Protein AF-A0A915JDT7-F1 (afdb_monomer_lite)

Secondary structure (DSSP, 8-state):
-HHHHHHHHHTT-HHHHHHHHHTTHHHHHHHHHHH---HHHHHHHHHHHHHHHHH-HHHHHHHHHTTHHHHHHHHHHHHHSHHHHHHHTT-SS--TT--HHHHHHHHHHHHHHHTTTHHHH-GGGGGHHHHHHHHHHHSTT-HHHHHHHHHHHTT--

pLDDT: mean 79.08, std 15.61, range [40.25, 95.88]

Foldseek 3Di:
DVLVVLLVQLPPALVSLVVCVVVCVLLVLLVCLVPDLDLVSNLSSLLSLLSSLQHDPVSLVSCVVSCVVVSLLVLLCVLLDPVVVVVVVPDPPHDSRPDLSNLLSSLSSLLSSLPDQPCVVDCVVVSVVVSLVSCCVVPVVSVSSVVSSVSNVVSHD

Organism: Romanomermis culicivorax (NCBI:txid13658)

Radius of gyration: 15.22 Å; chains: 1; bounding box: 32×39×44 Å

Sequence (157 aa):
MVTWTLTNLAYSSSEDSHLLNKCGATCKLIELIRQTCDLNVRDQAMWTLSNVAGDCATCRTFLLDMGFLDLLVSLLDEWTAPICELIIQHDSGLHAGSRPESRRTAVWAVSNMCRGRIAAYNERYAMLVPVLARLRDNFIHEKELMVELCWVGQCFT

InterPro domains:
  IPR000225 Armadillo [SM00185] (13-54)
  IPR000225 Armadillo [SM00185] (56-115)
  IPR011989 Armadillo-like helical [G3DSA:1.25.10.10] (1-156)
  IPR016024 Armadillo-type fold [SSF48371] (2-134)

Structure (mmCIF, N/CA/C/O backbone):
data_AF-A0A915JDT7-F1
#
_entry.id   AF-A0A915JDT7-F1
#
loop_
_atom_site.group_PDB
_atom_site.id
_atom_site.type_symbol
_atom_site.label_atom_id
_atom_site.label_alt_id
_atom_site.label_comp_id
_atom_site.label_asym_id
_atom_site.label_entity_id
_atom_site.label_seq_id
_atom_site.pdbx_PDB_ins_code
_atom_site.Cartn_x
_atom_site.Cartn_y
_atom_site.Cartn_z
_atom_site.occupancy
_atom_site.B_iso_or_equiv
_atom_site.auth_seq_id
_atom_site.auth_comp_id
_atom_site.auth_asym_id
_atom_site.auth_atom_id
_atom_site.pdbx_PDB_model_num
ATOM 1 N N . MET A 1 1 ? 1.476 18.993 3.081 1.00 46.56 1 MET A N 1
ATOM 2 C CA . MET A 1 1 ? 1.540 19.453 4.490 1.00 46.56 1 MET A CA 1
ATOM 3 C C . MET A 1 1 ? 0.638 18.630 5.415 1.00 46.56 1 MET A C 1
ATOM 5 O O . MET A 1 1 ? 1.137 18.172 6.428 1.00 46.56 1 MET A O 1
ATOM 9 N N . VAL A 1 2 ? -0.626 18.355 5.056 1.00 50.25 2 VAL A N 1
ATOM 10 C CA . VAL A 1 2 ? -1.574 17.562 5.882 1.00 50.25 2 VAL A CA 1
ATOM 11 C C . VAL A 1 2 ? -1.155 16.093 6.076 1.00 50.25 2 VAL A C 1
ATOM 13 O O . VAL A 1 2 ? -1.282 15.559 7.171 1.00 50.25 2 VAL A O 1
ATOM 16 N N . THR A 1 3 ? -0.586 15.448 5.054 1.00 48.28 3 THR A N 1
ATOM 17 C CA . THR A 1 3 ? -0.083 14.062 5.134 1.00 48.28 3 THR A CA 1
ATOM 18 C C . THR A 1 3 ? 1.073 13.900 6.122 1.00 48.28 3 THR A C 1
ATOM 20 O O . THR A 1 3 ? 1.120 12.904 6.828 1.00 48.28 3 THR A O 1
ATOM 23 N N . TRP A 1 4 ? 1.957 14.896 6.251 1.00 47.22 4 TRP A N 1
ATOM 24 C CA . TRP A 1 4 ? 3.064 14.846 7.215 1.00 47.22 4 TRP A CA 1
ATOM 25 C C . TRP A 1 4 ? 2.571 14.973 8.665 1.00 47.22 4 TRP A C 1
ATOM 27 O O . TRP A 1 4 ? 3.044 14.272 9.555 1.00 47.22 4 TRP A O 1
ATOM 37 N N . THR A 1 5 ? 1.554 15.808 8.900 1.00 51.62 5 THR A N 1
ATOM 38 C CA . THR A 1 5 ? 0.900 15.920 10.212 1.00 51.62 5 THR A CA 1
ATOM 39 C C . THR A 1 5 ? 0.158 14.634 10.595 1.00 51.62 5 THR A C 1
ATOM 41 O O . THR A 1 5 ? 0.250 14.210 11.742 1.00 51.62 5 THR A O 1
ATOM 44 N N . LEU A 1 6 ? -0.521 13.975 9.646 1.00 51.00 6 LEU A N 1
ATOM 45 C CA . LEU A 1 6 ? -1.193 12.687 9.885 1.00 51.00 6 LEU A CA 1
ATOM 46 C C . LEU A 1 6 ? -0.199 11.539 10.118 1.00 51.00 6 LEU A C 1
ATOM 48 O O . LEU A 1 6 ? -0.427 10.703 10.986 1.00 51.00 6 LEU A O 1
ATOM 52 N N . THR A 1 7 ? 0.923 11.540 9.397 1.00 51.19 7 THR A N 1
ATOM 53 C CA . THR A 1 7 ? 2.067 10.638 9.603 1.00 51.19 7 THR A CA 1
ATOM 54 C C . THR A 1 7 ? 2.607 10.724 11.031 1.00 51.19 7 THR A C 1
ATOM 56 O O . THR A 1 7 ? 2.813 9.690 11.660 1.00 51.19 7 THR A O 1
ATOM 59 N N . ASN A 1 8 ? 2.778 11.935 11.572 1.00 52.22 8 ASN A N 1
ATOM 60 C CA . ASN A 1 8 ? 3.277 12.116 12.939 1.00 52.22 8 ASN A CA 1
ATOM 61 C C . ASN A 1 8 ? 2.258 11.695 14.012 1.00 52.22 8 ASN A C 1
ATOM 63 O O . ASN A 1 8 ? 2.671 11.234 15.070 1.00 52.22 8 ASN A O 1
ATOM 67 N N . LEU A 1 9 ? 0.952 11.805 13.737 1.00 50.25 9 LEU A N 1
ATOM 68 C CA . LEU A 1 9 ? -0.102 11.292 14.623 1.00 50.25 9 LEU A CA 1
ATOM 69 C C . LEU A 1 9 ? -0.168 9.759 14.611 1.00 50.25 9 LEU A C 1
ATOM 71 O O . LEU A 1 9 ? -0.270 9.147 15.662 1.00 50.25 9 LEU A O 1
ATOM 75 N N . ALA A 1 10 ? -0.044 9.115 13.446 1.00 51.25 10 ALA A N 1
ATOM 76 C CA . ALA A 1 10 ? -0.045 7.650 13.356 1.00 51.25 10 ALA A CA 1
ATOM 77 C C . ALA A 1 10 ? 1.164 6.990 14.057 1.00 51.25 10 ALA A C 1
ATOM 79 O O . ALA A 1 10 ? 1.146 5.787 14.300 1.00 51.25 10 ALA A O 1
ATOM 80 N N . TYR A 1 11 ? 2.215 7.761 14.357 1.00 51.50 11 TYR A N 1
ATOM 81 C CA . TYR A 1 11 ? 3.464 7.274 14.945 1.00 51.50 11 TYR A CA 1
ATOM 82 C C . TYR A 1 11 ? 3.468 7.267 16.487 1.00 51.50 11 TYR A C 1
ATOM 84 O O . TYR A 1 11 ? 4.331 6.622 17.080 1.00 51.50 11 TYR A O 1
ATOM 92 N N . SER A 1 12 ? 2.556 7.985 17.162 1.00 54.53 12 SER A N 1
ATOM 93 C CA . SER A 1 12 ? 2.694 8.262 18.603 1.00 54.53 12 SER A CA 1
ATOM 94 C C . SER A 1 12 ? 2.037 7.253 19.549 1.00 54.53 12 SER A C 1
ATOM 96 O O . SER A 1 12 ? 2.532 7.102 20.668 1.00 54.53 12 SER A O 1
ATOM 98 N N . SER A 1 13 ? 0.972 6.545 19.150 1.00 60.31 13 SER A N 1
ATOM 99 C CA . SER A 1 13 ? 0.314 5.540 20.001 1.00 60.31 13 SER A CA 1
ATOM 100 C C . SER A 1 13 ? -0.710 4.671 19.251 1.00 60.31 13 SER A C 1
ATOM 102 O O . SER A 1 13 ? -1.233 5.054 18.202 1.00 60.31 13 SER A O 1
ATOM 104 N N . SER A 1 14 ? -1.076 3.524 19.833 1.00 61.72 14 SER A N 1
ATOM 105 C CA . SER A 1 14 ? -2.196 2.699 19.348 1.00 61.72 14 SER A CA 1
ATOM 106 C C . SER A 1 14 ? -3.548 3.420 19.428 1.00 61.72 14 SER A C 1
ATOM 108 O O . SER A 1 14 ? -4.453 3.168 18.630 1.00 61.72 14 SER A O 1
ATOM 110 N N . GLU A 1 15 ? -3.681 4.380 20.346 1.00 61.12 15 GLU A N 1
ATOM 111 C CA . GLU A 1 15 ? -4.857 5.239 20.478 1.00 61.12 15 GLU A CA 1
ATOM 112 C C . GLU A 1 15 ? -5.029 6.154 19.254 1.00 61.12 15 GLU A C 1
ATOM 114 O O . GLU A 1 15 ? -6.139 6.278 18.731 1.00 61.12 15 GLU A O 1
ATOM 119 N N . ASP A 1 16 ? -3.933 6.683 18.705 1.00 64.12 16 ASP A N 1
ATOM 120 C CA . ASP A 1 16 ? -3.948 7.523 17.503 1.00 64.12 16 ASP A CA 1
ATOM 121 C C . ASP A 1 16 ? -4.334 6.736 16.240 1.00 64.12 16 ASP A C 1
ATOM 123 O O . ASP A 1 16 ? -5.144 7.200 15.430 1.00 64.12 16 ASP A O 1
ATOM 127 N N . SER A 1 17 ? -3.837 5.502 16.095 1.00 63.97 17 SER A N 1
ATOM 128 C CA . SER A 1 17 ? -4.238 4.600 15.002 1.00 63.97 17 SER A CA 1
ATOM 129 C C . SER A 1 17 ? -5.732 4.256 15.063 1.00 63.97 17 SER A C 1
ATOM 131 O O . SER A 1 17 ? -6.431 4.254 14.044 1.00 63.97 17 SER A O 1
ATOM 133 N N . HIS A 1 18 ? -6.270 4.031 16.265 1.00 67.56 18 HIS A N 1
ATOM 134 C CA . HIS A 1 18 ? -7.704 3.826 16.458 1.00 67.56 18 HIS A CA 1
ATOM 135 C C . HIS A 1 18 ? -8.532 5.089 16.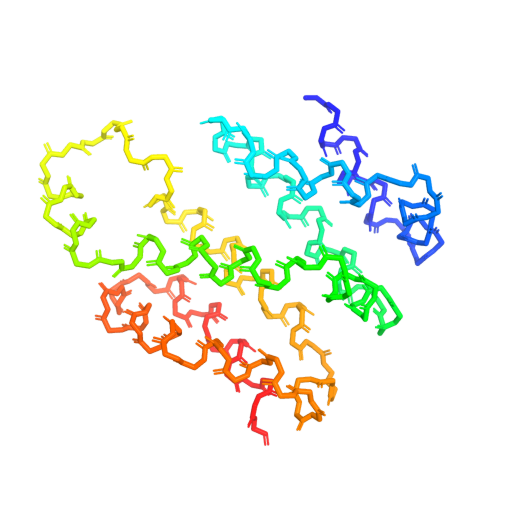182 1.00 67.56 18 HIS A C 1
ATOM 137 O O . HIS A 1 18 ? -9.629 4.981 15.625 1.00 67.56 18 HIS A O 1
ATOM 143 N N . LEU A 1 19 ? -8.026 6.275 16.525 1.00 65.19 19 LEU A N 1
ATOM 144 C CA . LEU A 1 19 ? -8.676 7.551 16.219 1.00 65.19 19 LEU A CA 1
ATOM 145 C C . LEU A 1 19 ? -8.739 7.813 14.712 1.00 65.19 19 LEU A C 1
ATOM 147 O O . LEU A 1 19 ? -9.796 8.200 14.218 1.00 65.19 19 LEU A O 1
ATOM 151 N N . LEU A 1 20 ? -7.672 7.535 13.958 1.00 66.44 20 LEU A N 1
ATOM 152 C CA . LEU A 1 20 ? -7.680 7.663 12.493 1.00 66.44 20 LEU A CA 1
ATOM 153 C C . LEU A 1 20 ? -8.766 6.795 11.845 1.00 66.44 20 LEU A C 1
ATOM 155 O O . LEU A 1 20 ? -9.480 7.258 10.950 1.00 66.44 20 LEU A O 1
ATOM 159 N N . ASN A 1 21 ? -8.939 5.568 12.343 1.00 67.25 21 ASN A N 1
ATOM 160 C CA . ASN A 1 21 ? -10.005 4.678 11.890 1.00 67.25 21 ASN A CA 1
ATOM 161 C C . ASN A 1 21 ? -11.392 5.229 12.259 1.00 67.25 21 ASN A C 1
ATOM 163 O O . ASN A 1 21 ? -12.268 5.311 11.397 1.00 67.25 21 ASN A O 1
ATOM 167 N N . LYS A 1 22 ? -11.587 5.674 13.508 1.00 65.50 22 LYS A N 1
ATOM 168 C CA . LYS A 1 22 ? -12.867 6.233 13.985 1.00 65.50 22 LYS A CA 1
ATOM 169 C C . LYS A 1 22 ? -13.273 7.521 13.268 1.00 65.50 22 LYS A C 1
ATOM 171 O O . LYS A 1 22 ? -14.457 7.730 13.028 1.00 65.50 22 LYS A O 1
ATOM 176 N N . CYS A 1 23 ? -12.313 8.368 12.910 1.00 70.25 23 CYS A N 1
ATOM 177 C CA . CYS A 1 23 ? -12.557 9.648 12.246 1.00 70.25 23 CYS A CA 1
ATOM 178 C C . CYS A 1 23 ? -12.688 9.529 10.715 1.00 70.25 23 CYS A C 1
ATOM 180 O O . CYS A 1 23 ? -12.808 10.546 10.036 1.00 70.25 23 CYS A O 1
ATOM 182 N N . GLY A 1 24 ? -12.635 8.316 10.148 1.00 79.75 24 GLY A N 1
ATOM 183 C CA . GLY A 1 24 ? -12.755 8.088 8.703 1.00 79.75 24 GLY A CA 1
ATOM 184 C C . GLY A 1 24 ? -11.523 8.496 7.884 1.00 79.75 24 GLY A C 1
ATOM 185 O O . GLY A 1 24 ? -11.566 8.457 6.652 1.00 79.75 24 GLY A O 1
ATOM 186 N N . ALA A 1 25 ? -10.410 8.848 8.538 1.00 83.81 25 ALA A N 1
ATOM 187 C CA . ALA A 1 25 ? -9.183 9.276 7.867 1.00 83.81 25 ALA A CA 1
ATOM 188 C C . ALA A 1 25 ? -8.609 8.162 6.980 1.00 83.81 25 ALA A C 1
ATOM 190 O O . ALA A 1 25 ? -8.162 8.427 5.867 1.00 83.81 25 ALA A O 1
ATOM 191 N N . THR A 1 26 ? -8.708 6.910 7.429 1.00 86.62 26 THR A N 1
ATOM 192 C CA . THR A 1 26 ? -8.270 5.727 6.677 1.00 86.62 26 THR A CA 1
ATOM 193 C C . THR A 1 26 ? -8.962 5.605 5.320 1.00 86.62 26 THR A C 1
ATOM 195 O O . THR A 1 26 ? -8.298 5.402 4.306 1.00 86.62 26 THR A O 1
ATOM 198 N N . CYS A 1 27 ? -10.282 5.811 5.272 1.00 88.62 27 CYS A N 1
ATOM 199 C CA . CYS A 1 27 ? -11.035 5.806 4.017 1.00 88.62 27 CYS A CA 1
ATOM 200 C C . CYS A 1 27 ? -10.523 6.899 3.069 1.00 88.62 27 CYS A C 1
ATOM 202 O O . CYS A 1 27 ? -10.219 6.640 1.904 1.00 88.62 27 CYS A O 1
ATOM 204 N N . LYS A 1 28 ? -10.329 8.113 3.599 1.00 89.62 28 LYS A N 1
ATOM 205 C CA . LYS A 1 28 ? -9.860 9.251 2.806 1.00 89.62 28 LYS A CA 1
ATOM 206 C C . LYS A 1 28 ? -8.441 9.063 2.273 1.00 89.62 28 LYS A C 1
ATOM 208 O O . LYS A 1 28 ? -8.161 9.475 1.152 1.00 89.62 28 LYS A O 1
ATOM 213 N N . LEU A 1 29 ? -7.557 8.430 3.043 1.00 91.56 29 LEU A N 1
ATOM 214 C CA . LEU A 1 29 ? -6.201 8.100 2.603 1.00 91.56 29 LEU A CA 1
ATOM 215 C C . LEU A 1 29 ? -6.212 7.052 1.482 1.00 91.56 29 LEU A C 1
ATOM 217 O O . LEU A 1 29 ? -5.482 7.210 0.509 1.00 91.56 29 LEU A O 1
ATOM 221 N N . ILE A 1 30 ? -7.072 6.032 1.564 1.00 93.69 30 ILE A N 1
ATOM 222 C CA . ILE A 1 30 ? -7.240 5.038 0.491 1.00 93.69 30 ILE A CA 1
ATOM 223 C C . ILE A 1 30 ? -7.758 5.703 -0.794 1.00 93.69 30 ILE A C 1
ATOM 225 O O . ILE A 1 30 ? -7.220 5.461 -1.875 1.00 93.69 30 ILE A O 1
ATOM 229 N N . GLU A 1 31 ? -8.768 6.573 -0.695 1.00 92.75 31 GLU A N 1
ATOM 230 C CA . GLU A 1 31 ? -9.246 7.371 -1.835 1.00 92.75 31 GLU A CA 1
ATOM 231 C C . GLU A 1 31 ? -8.135 8.251 -2.418 1.00 92.75 31 GLU A C 1
ATOM 233 O O . GLU A 1 31 ? -7.956 8.299 -3.635 1.00 92.75 31 GLU A O 1
ATOM 238 N N . LEU A 1 32 ? -7.359 8.907 -1.551 1.00 91.62 32 LEU A N 1
ATOM 239 C CA . LEU A 1 32 ? -6.260 9.775 -1.954 1.00 91.62 32 LEU A CA 1
ATOM 240 C C . LEU A 1 32 ? -5.200 9.006 -2.744 1.00 91.62 32 LEU A C 1
ATOM 242 O O . LEU A 1 32 ? -4.770 9.492 -3.786 1.00 91.62 32 LEU A O 1
ATOM 246 N N . ILE A 1 33 ? -4.812 7.808 -2.293 1.00 93.25 33 ILE A N 1
ATOM 247 C CA . ILE A 1 33 ? -3.834 6.962 -2.993 1.00 93.25 33 ILE A CA 1
ATOM 248 C C . ILE A 1 33 ? -4.315 6.631 -4.412 1.00 93.25 33 ILE A C 1
ATOM 250 O O . ILE A 1 33 ? -3.522 6.707 -5.351 1.00 93.25 33 ILE A O 1
ATOM 254 N N . ARG A 1 34 ? -5.610 6.319 -4.574 1.00 91.75 34 ARG A N 1
ATOM 255 C CA . ARG A 1 34 ? -6.224 5.989 -5.873 1.00 91.75 34 ARG A CA 1
ATOM 256 C C . ARG A 1 34 ? -6.303 7.181 -6.826 1.00 91.75 34 ARG A C 1
ATOM 258 O O . ARG A 1 34 ? -6.169 7.001 -8.029 1.00 91.75 34 ARG A O 1
ATOM 265 N N . GLN A 1 35 ? -6.575 8.376 -6.306 1.00 90.81 35 GLN A N 1
ATOM 266 C CA . GLN A 1 35 ? -6.929 9.541 -7.127 1.00 90.81 35 GLN A CA 1
ATOM 267 C C . GLN A 1 35 ? -5.759 10.492 -7.388 1.00 90.81 35 GLN A C 1
ATOM 269 O O . GLN A 1 35 ? -5.755 11.204 -8.392 1.00 90.81 35 GLN A O 1
ATOM 274 N N . THR A 1 36 ? -4.781 10.560 -6.481 1.00 88.25 36 THR A N 1
ATOM 275 C CA . THR A 1 36 ? -3.686 11.527 -6.606 1.00 88.25 36 THR A CA 1
ATOM 276 C C . THR A 1 36 ? -2.771 11.179 -7.777 1.00 88.25 36 THR A C 1
ATOM 278 O O . THR A 1 36 ? -2.394 10.022 -7.951 1.00 88.25 36 THR A O 1
ATOM 281 N N . CYS A 1 37 ? -2.358 12.189 -8.544 1.00 84.81 37 CYS A N 1
ATOM 282 C CA . CYS A 1 37 ? -1.263 12.078 -9.515 1.00 84.81 37 CYS A CA 1
ATOM 283 C C . CYS A 1 37 ? 0.101 12.445 -8.897 1.00 84.81 37 CYS A C 1
ATOM 285 O O . CYS A 1 37 ? 1.141 12.168 -9.487 1.00 84.81 37 CYS A O 1
ATOM 287 N N . ASP A 1 38 ? 0.109 13.061 -7.708 1.00 86.69 38 ASP A N 1
ATOM 288 C CA . ASP A 1 38 ? 1.335 13.392 -6.980 1.00 86.69 38 ASP A CA 1
ATOM 289 C C . ASP A 1 38 ? 1.850 12.153 -6.239 1.00 86.69 38 ASP A C 1
ATOM 291 O O . ASP A 1 38 ? 1.244 11.678 -5.272 1.00 86.69 38 ASP A O 1
ATOM 295 N N . LEU A 1 39 ? 2.993 11.648 -6.701 1.00 85.50 39 LEU A N 1
ATOM 296 C CA . LEU A 1 39 ? 3.633 10.450 -6.167 1.00 85.50 39 LEU A CA 1
ATOM 297 C C . LEU A 1 39 ? 4.135 10.624 -4.741 1.00 85.50 39 LEU A C 1
ATOM 299 O O . LEU A 1 39 ? 4.072 9.682 -3.964 1.00 85.50 39 LEU A O 1
ATOM 303 N N . ASN A 1 40 ? 4.590 11.817 -4.362 1.00 88.00 40 ASN A N 1
ATOM 304 C CA . ASN A 1 40 ? 5.034 12.063 -2.993 1.00 88.00 40 ASN A CA 1
ATOM 305 C C . ASN A 1 40 ? 3.837 12.031 -2.042 1.00 88.00 40 ASN A C 1
ATOM 307 O O . ASN A 1 40 ? 3.925 11.476 -0.951 1.00 88.00 40 ASN A O 1
ATOM 311 N N . VAL A 1 41 ? 2.697 12.583 -2.466 1.00 89.56 41 VAL A N 1
ATOM 312 C CA . VAL A 1 41 ? 1.447 12.491 -1.700 1.00 89.56 41 VAL A CA 1
ATOM 313 C C . VAL A 1 41 ? 0.967 11.044 -1.611 1.00 89.56 41 VAL A C 1
ATOM 315 O O . VAL A 1 41 ? 0.564 10.617 -0.528 1.00 89.56 41 VAL A O 1
ATOM 318 N N . ARG A 1 42 ? 1.045 10.281 -2.711 1.00 91.44 42 ARG A N 1
ATOM 319 C CA . ARG A 1 42 ? 0.682 8.858 -2.730 1.00 91.44 42 ARG A CA 1
ATOM 320 C C . ARG A 1 42 ? 1.554 8.047 -1.777 1.00 91.44 42 ARG A C 1
ATOM 322 O O . ARG A 1 42 ? 1.017 7.327 -0.940 1.00 91.44 42 ARG A O 1
ATOM 329 N N . ASP A 1 43 ? 2.871 8.211 -1.868 1.00 90.44 43 ASP A N 1
ATOM 330 C CA . ASP A 1 43 ? 3.844 7.513 -1.029 1.00 90.44 43 ASP A CA 1
ATOM 331 C C . ASP A 1 43 ? 3.633 7.854 0.445 1.00 90.44 43 ASP A C 1
ATOM 333 O O . ASP A 1 43 ? 3.595 6.956 1.278 1.00 90.44 43 ASP A O 1
ATOM 337 N N . GLN A 1 44 ? 3.399 9.127 0.777 1.00 90.06 44 GLN A N 1
ATOM 338 C CA . GLN A 1 44 ? 3.100 9.526 2.152 1.00 90.06 44 GLN A CA 1
ATOM 339 C C . GLN A 1 44 ? 1.800 8.909 2.667 1.00 90.06 44 GLN A C 1
ATOM 341 O O . GLN A 1 44 ? 1.776 8.415 3.787 1.00 90.06 44 GLN A O 1
ATOM 346 N N . ALA A 1 45 ? 0.736 8.884 1.863 1.00 91.31 45 ALA A N 1
ATOM 347 C CA . ALA A 1 45 ? -0.521 8.260 2.267 1.00 91.31 45 ALA A CA 1
ATOM 348 C C . ALA A 1 45 ? -0.377 6.738 2.461 1.00 91.31 45 ALA A C 1
ATOM 350 O O . ALA A 1 45 ? -0.862 6.203 3.459 1.00 91.31 45 ALA A O 1
ATOM 351 N N . MET A 1 46 ? 0.335 6.049 1.557 1.00 93.81 46 MET A N 1
ATOM 352 C CA . MET A 1 46 ? 0.672 4.627 1.717 1.00 93.81 46 MET A CA 1
ATOM 353 C C . MET A 1 46 ? 1.503 4.397 2.980 1.00 93.81 46 MET A C 1
ATOM 355 O O . MET A 1 46 ? 1.221 3.476 3.744 1.00 93.81 46 MET A O 1
ATOM 359 N N . TRP A 1 47 ? 2.491 5.257 3.232 1.00 91.25 47 TRP A N 1
ATOM 360 C CA . TRP A 1 47 ? 3.343 5.194 4.412 1.00 91.25 47 TRP A CA 1
ATOM 361 C C . TRP A 1 47 ? 2.537 5.379 5.706 1.00 91.25 47 TRP A C 1
ATOM 363 O O . TRP A 1 47 ? 2.707 4.608 6.649 1.00 91.25 47 TRP A O 1
ATOM 373 N N . THR A 1 48 ? 1.602 6.335 5.753 1.00 89.94 48 THR A N 1
ATOM 374 C CA . THR A 1 48 ? 0.709 6.528 6.907 1.00 89.94 48 THR A CA 1
ATOM 375 C C . THR A 1 48 ? -0.129 5.272 7.175 1.00 89.94 48 THR A C 1
ATOM 377 O O . THR A 1 48 ? -0.141 4.776 8.300 1.00 89.94 48 THR A O 1
ATOM 380 N N . LEU A 1 49 ? -0.790 4.714 6.153 1.00 92.62 49 LEU A N 1
ATOM 381 C CA . LEU A 1 49 ? -1.623 3.512 6.310 1.00 92.62 49 LEU A CA 1
ATOM 382 C C . LEU A 1 49 ? -0.806 2.266 6.672 1.00 92.62 49 LEU A C 1
ATOM 384 O O . LEU A 1 49 ? -1.264 1.428 7.445 1.00 92.62 49 LEU A O 1
ATOM 388 N N . SER A 1 50 ? 0.418 2.164 6.158 1.00 92.81 50 SER A N 1
ATOM 389 C CA . SER A 1 50 ? 1.358 1.104 6.517 1.00 92.81 50 SER A CA 1
ATOM 390 C C . SER A 1 50 ? 1.708 1.124 8.009 1.00 92.81 50 SER A C 1
ATOM 392 O O . SER A 1 50 ? 1.734 0.070 8.641 1.00 92.81 50 SER A O 1
ATOM 394 N N . ASN A 1 51 ? 1.905 2.302 8.611 1.00 89.56 51 ASN A N 1
ATOM 395 C CA . ASN A 1 51 ? 2.129 2.396 10.059 1.00 89.56 51 ASN A CA 1
ATOM 396 C C . ASN A 1 51 ? 0.892 1.988 10.864 1.00 89.56 51 ASN A C 1
ATOM 398 O O . ASN A 1 51 ? 1.023 1.240 11.830 1.00 89.56 51 ASN A O 1
ATOM 402 N N . VAL A 1 52 ? -0.307 2.383 10.421 1.00 88.44 52 VAL A N 1
ATOM 403 C CA . VAL A 1 52 ? -1.567 1.928 11.035 1.00 88.44 52 VAL A CA 1
ATOM 404 C C . VAL A 1 52 ? -1.679 0.396 10.973 1.00 88.44 52 VAL A C 1
ATOM 406 O O . VAL A 1 52 ? -2.073 -0.236 11.952 1.00 88.44 52 VAL A O 1
ATOM 409 N N . ALA A 1 53 ? -1.278 -0.232 9.862 1.00 90.12 53 ALA A N 1
ATOM 410 C CA . ALA A 1 53 ? -1.191 -1.692 9.756 1.00 90.12 53 ALA A CA 1
ATOM 411 C C . ALA A 1 53 ? -0.123 -2.293 10.693 1.00 90.12 53 ALA A C 1
ATOM 413 O O . ALA A 1 53 ? -0.322 -3.357 11.287 1.00 90.12 53 ALA A O 1
ATOM 414 N N . GLY A 1 54 ? 1.019 -1.626 10.842 1.00 87.50 54 GLY A N 1
ATOM 415 C CA . GLY A 1 54 ? 2.118 -2.066 11.698 1.00 87.50 54 GLY A CA 1
ATOM 416 C C . GLY A 1 54 ? 1.783 -2.069 13.194 1.00 87.50 54 GLY A C 1
ATOM 417 O O . GLY A 1 54 ? 2.313 -2.915 13.915 1.00 87.50 54 GLY A O 1
ATOM 418 N N . ASP A 1 55 ? 0.887 -1.184 13.636 1.00 86.31 55 ASP A N 1
ATOM 419 C CA . ASP A 1 55 ? 0.562 -0.948 15.048 1.00 86.31 55 ASP A CA 1
ATOM 420 C C . ASP A 1 55 ? -0.109 -2.155 15.735 1.00 86.31 55 ASP A C 1
ATOM 422 O O . ASP A 1 55 ? 0.458 -2.756 16.651 1.00 86.31 55 ASP A O 1
ATOM 426 N N . CYS A 1 56 ? -1.290 -2.589 15.276 1.00 81.50 56 CYS A N 1
ATOM 427 C CA . CYS A 1 56 ? -2.001 -3.708 15.907 1.00 81.50 56 CYS A CA 1
ATOM 428 C C . CYS A 1 56 ? -2.826 -4.572 14.938 1.00 81.50 56 CYS A C 1
ATOM 430 O O . CYS A 1 56 ? -3.147 -4.188 13.813 1.00 81.50 56 CYS A O 1
ATOM 432 N N . ALA A 1 57 ? -3.175 -5.784 15.389 1.00 86.44 57 ALA A N 1
ATOM 433 C CA . ALA A 1 57 ? -3.926 -6.764 14.596 1.00 86.44 57 ALA A CA 1
ATOM 434 C C . ALA A 1 57 ? -5.299 -6.241 14.148 1.00 86.44 57 ALA A C 1
ATOM 436 O O . ALA A 1 57 ? -5.675 -6.426 12.994 1.00 86.44 57 ALA A O 1
ATOM 437 N N . THR A 1 58 ? -6.012 -5.538 15.031 1.00 86.12 58 THR A N 1
ATOM 438 C CA . THR A 1 58 ? -7.323 -4.949 14.728 1.00 86.12 58 THR A CA 1
ATOM 439 C C . THR A 1 58 ? -7.233 -3.908 13.613 1.00 86.12 58 THR A C 1
ATOM 441 O O . THR A 1 58 ? -8.082 -3.895 12.725 1.00 86.12 58 THR A O 1
ATOM 444 N N . CYS A 1 59 ? -6.191 -3.070 13.613 1.00 86.81 59 CYS A N 1
ATOM 445 C CA . CYS A 1 59 ? -5.961 -2.093 12.550 1.00 86.81 59 CYS A CA 1
ATOM 446 C C . CYS A 1 59 ? -5.671 -2.767 11.199 1.00 86.81 59 CYS A C 1
ATOM 448 O O . CYS A 1 59 ? -6.191 -2.314 10.181 1.00 86.81 59 CYS A O 1
ATOM 450 N N . ARG A 1 60 ? -4.928 -3.886 11.174 1.00 90.00 60 ARG A N 1
ATOM 451 C CA . ARG A 1 60 ? -4.718 -4.672 9.941 1.00 90.00 60 ARG A CA 1
ATOM 452 C C . ARG A 1 60 ? -6.007 -5.249 9.391 1.00 90.00 60 ARG A C 1
ATOM 454 O O . ARG A 1 60 ? -6.265 -5.089 8.204 1.00 90.00 60 ARG A O 1
ATOM 461 N N . THR A 1 61 ? -6.815 -5.888 10.237 1.00 88.81 61 THR A N 1
ATOM 462 C CA . THR A 1 61 ? -8.113 -6.429 9.812 1.00 88.81 61 THR A CA 1
ATOM 463 C C . THR A 1 61 ? -9.002 -5.319 9.260 1.00 88.81 61 THR A C 1
ATOM 465 O O . THR A 1 61 ? -9.542 -5.459 8.171 1.00 88.81 61 THR A O 1
ATOM 468 N N . PHE A 1 62 ? -9.061 -4.170 9.937 1.00 88.88 62 PHE A N 1
ATOM 469 C CA . PHE A 1 62 ? -9.817 -3.018 9.450 1.00 88.88 62 PHE A CA 1
ATOM 470 C C . PHE A 1 62 ? -9.328 -2.520 8.079 1.00 88.88 62 PHE A C 1
ATOM 472 O O . PHE A 1 62 ? -10.130 -2.300 7.176 1.00 88.88 62 PHE A O 1
ATOM 479 N N . LEU A 1 63 ? -8.014 -2.373 7.884 1.00 92.19 63 LEU A N 1
ATOM 480 C CA . LEU A 1 63 ? -7.441 -1.968 6.595 1.00 92.19 63 LEU A CA 1
ATOM 481 C C . LEU A 1 63 ? -7.675 -3.003 5.491 1.00 92.19 63 LEU A C 1
ATOM 483 O O . LEU A 1 63 ? -7.888 -2.638 4.332 1.00 92.19 63 LEU A O 1
ATOM 487 N N . LEU A 1 64 ? -7.649 -4.286 5.846 1.00 91.62 64 LEU A N 1
ATOM 488 C CA . LEU A 1 64 ? -7.964 -5.380 4.942 1.00 91.62 64 LEU A CA 1
ATOM 489 C C . LEU A 1 64 ? -9.429 -5.299 4.489 1.00 91.62 64 LEU A C 1
ATOM 491 O O . LEU A 1 64 ? -9.704 -5.369 3.290 1.00 91.62 64 LEU A O 1
ATOM 495 N N . ASP A 1 65 ? -10.363 -5.071 5.410 1.00 91.12 65 ASP A N 1
ATOM 496 C CA . ASP A 1 65 ? -11.790 -4.899 5.108 1.00 91.12 65 ASP A CA 1
ATOM 497 C C . ASP A 1 65 ? -12.058 -3.643 4.264 1.00 91.12 65 ASP A C 1
ATOM 499 O O . ASP A 1 65 ? -12.890 -3.664 3.360 1.00 91.12 65 ASP A O 1
ATOM 503 N N . MET A 1 66 ? -11.283 -2.575 4.474 1.00 91.94 66 MET A N 1
ATOM 504 C CA . MET A 1 66 ? -11.328 -1.347 3.668 1.00 91.94 66 MET A CA 1
ATOM 505 C C . MET A 1 66 ? -10.684 -1.487 2.272 1.00 91.94 66 MET A C 1
ATOM 507 O O . MET A 1 66 ? -10.689 -0.536 1.485 1.00 91.94 66 MET A O 1
ATOM 511 N N . GLY A 1 67 ? -10.116 -2.653 1.945 1.00 93.38 67 GLY A N 1
ATOM 512 C CA . GLY A 1 67 ? -9.525 -2.941 0.636 1.00 93.38 67 GLY A CA 1
ATOM 513 C C . GLY A 1 67 ? -8.156 -2.297 0.409 1.00 93.38 67 GLY A C 1
ATOM 514 O O . GLY A 1 67 ? -7.777 -2.027 -0.734 1.00 93.38 67 GLY A O 1
ATOM 515 N N . PHE A 1 68 ? -7.407 -2.014 1.481 1.00 95.31 68 PHE A N 1
ATOM 516 C CA . PHE A 1 68 ? -6.054 -1.469 1.361 1.00 95.31 68 PHE A CA 1
ATOM 517 C C . PHE A 1 68 ? -5.085 -2.486 0.741 1.00 95.31 68 PHE A C 1
ATOM 519 O O . PHE A 1 68 ? -4.284 -2.114 -0.112 1.00 95.31 68 PHE A O 1
ATOM 526 N N . LEU A 1 69 ? -5.196 -3.773 1.100 1.00 94.88 69 LEU A N 1
ATOM 527 C CA . LEU A 1 69 ? -4.370 -4.828 0.501 1.00 94.88 69 LEU A CA 1
ATOM 528 C C . LEU A 1 69 ? -4.610 -4.945 -1.011 1.00 94.88 69 LEU A C 1
ATOM 530 O O . LEU A 1 69 ? -3.652 -4.979 -1.776 1.00 94.88 69 LEU A O 1
ATOM 534 N N . ASP A 1 70 ? -5.874 -4.939 -1.441 1.00 95.06 70 ASP A N 1
ATOM 535 C CA . ASP A 1 70 ? -6.230 -5.027 -2.862 1.00 95.06 70 ASP A CA 1
ATOM 536 C C . ASP A 1 70 ? -5.684 -3.827 -3.648 1.00 95.06 70 ASP A C 1
ATOM 538 O O . ASP A 1 70 ? -5.208 -3.975 -4.772 1.00 95.06 70 ASP A O 1
ATOM 542 N N . LEU A 1 71 ? -5.695 -2.635 -3.038 1.00 95.88 71 LEU A N 1
ATOM 543 C CA . LEU A 1 71 ? -5.090 -1.438 -3.619 1.00 95.88 71 LEU A CA 1
ATOM 544 C C . LEU A 1 71 ? -3.573 -1.591 -3.791 1.00 95.88 71 LEU A C 1
ATOM 546 O O . LEU A 1 71 ? -3.060 -1.287 -4.864 1.00 95.88 71 LEU A O 1
ATOM 550 N N . LEU A 1 72 ? -2.857 -2.080 -2.773 1.00 95.50 72 LEU A N 1
ATOM 551 C CA . LEU A 1 72 ? -1.412 -2.321 -2.870 1.00 95.50 72 LEU A CA 1
ATOM 552 C C . LEU A 1 72 ? -1.085 -3.339 -3.968 1.00 95.50 72 LEU A C 1
ATOM 554 O O . LEU A 1 72 ? -0.170 -3.117 -4.756 1.00 95.50 72 LEU A O 1
ATOM 558 N N . VAL A 1 73 ? -1.857 -4.426 -4.049 1.00 94.38 73 VAL A N 1
ATOM 559 C CA . VAL A 1 73 ? -1.707 -5.463 -5.080 1.00 94.38 73 VAL A CA 1
ATOM 560 C C . VAL A 1 73 ? -1.935 -4.873 -6.468 1.00 94.38 73 VAL A C 1
ATOM 562 O O . VAL A 1 73 ? -1.109 -5.087 -7.346 1.00 94.38 73 VAL A O 1
ATOM 565 N N . SER A 1 74 ? -3.001 -4.088 -6.654 1.00 93.00 74 SER A N 1
ATOM 566 C CA . SER A 1 74 ? -3.307 -3.432 -7.929 1.00 93.00 74 SER A CA 1
ATOM 567 C C . SER A 1 74 ? -2.193 -2.488 -8.379 1.00 93.00 74 SER A C 1
ATOM 569 O O . SER A 1 74 ? -1.847 -2.487 -9.555 1.00 93.00 74 SER A O 1
ATOM 571 N N . LEU A 1 75 ? -1.629 -1.697 -7.460 1.00 92.00 75 LEU A N 1
ATOM 572 C CA . LEU A 1 75 ? -0.528 -0.783 -7.770 1.00 92.00 75 LEU A CA 1
ATOM 573 C C . LEU A 1 75 ? 0.734 -1.553 -8.168 1.00 92.00 75 LEU A C 1
ATOM 575 O O . LEU A 1 75 ? 1.337 -1.272 -9.197 1.00 92.00 75 LEU A O 1
ATOM 579 N N . LEU A 1 76 ? 1.124 -2.553 -7.377 1.00 91.12 76 LEU A N 1
ATOM 580 C CA . LEU A 1 76 ? 2.309 -3.361 -7.665 1.00 91.12 76 LEU A CA 1
ATOM 581 C C . LEU A 1 76 ? 2.154 -4.168 -8.963 1.00 91.12 76 LEU A C 1
ATOM 583 O O . LEU A 1 76 ? 3.123 -4.320 -9.705 1.00 91.12 76 LEU A O 1
ATOM 587 N N . ASP A 1 77 ? 0.954 -4.667 -9.255 1.00 89.25 77 ASP A N 1
ATOM 588 C CA . ASP A 1 77 ? 0.655 -5.352 -10.511 1.00 89.25 77 ASP A CA 1
ATOM 589 C C . ASP A 1 77 ? 0.792 -4.408 -11.712 1.00 89.25 77 ASP A C 1
ATOM 591 O O . ASP A 1 77 ? 1.524 -4.709 -12.654 1.00 89.25 77 ASP A O 1
ATOM 595 N N . GLU A 1 78 ? 0.191 -3.217 -11.632 1.00 86.88 78 GLU A N 1
ATOM 596 C CA . GLU A 1 78 ? 0.322 -2.173 -12.652 1.00 86.88 78 GLU A CA 1
ATOM 597 C C . GLU A 1 78 ? 1.796 -1.832 -12.911 1.00 86.88 78 GLU A C 1
ATOM 599 O O . GLU A 1 78 ? 2.233 -1.800 -14.057 1.00 86.88 78 GLU A O 1
ATOM 604 N N . TRP A 1 79 ? 2.596 -1.647 -11.857 1.00 85.62 79 TRP A N 1
ATOM 605 C CA . TRP A 1 79 ? 4.000 -1.232 -11.976 1.00 85.62 79 TRP A CA 1
ATOM 606 C C . TRP A 1 79 ? 4.951 -2.356 -12.400 1.00 85.62 79 TRP A C 1
ATOM 608 O O . TRP A 1 79 ? 6.117 -2.086 -12.693 1.00 85.62 79 TRP A O 1
ATOM 618 N N . THR A 1 80 ? 4.482 -3.606 -12.412 1.00 80.06 80 THR A N 1
ATOM 619 C CA . THR A 1 80 ? 5.254 -4.788 -12.836 1.00 80.06 80 THR A CA 1
ATOM 620 C C . THR A 1 80 ? 4.785 -5.361 -14.168 1.00 80.06 80 THR A C 1
ATOM 622 O O . THR A 1 80 ? 5.404 -6.298 -14.676 1.00 80.06 80 THR A O 1
ATOM 625 N N . ALA A 1 81 ? 3.715 -4.817 -14.752 1.00 74.44 81 ALA A N 1
ATOM 626 C CA . ALA A 1 81 ? 3.189 -5.282 -16.023 1.00 74.44 81 ALA A CA 1
ATOM 627 C C . ALA A 1 81 ? 4.224 -5.099 -17.160 1.00 74.44 81 ALA A C 1
ATOM 629 O O . ALA A 1 81 ? 4.898 -4.067 -17.213 1.00 74.44 81 ALA A O 1
ATOM 630 N N . PRO A 1 82 ? 4.316 -6.036 -18.129 1.00 64.56 82 PRO A N 1
ATOM 631 C CA . PRO A 1 82 ? 5.307 -5.989 -19.217 1.00 64.56 82 PRO A CA 1
ATOM 632 C C . PRO A 1 82 ? 5.276 -4.700 -20.054 1.00 64.56 82 PRO A C 1
ATOM 634 O O . PRO A 1 82 ? 6.290 -4.274 -20.601 1.00 64.56 82 PRO A O 1
ATOM 637 N N . ILE A 1 83 ? 4.109 -4.053 -20.148 1.00 59.28 83 ILE A N 1
ATOM 638 C CA . ILE A 1 83 ? 3.952 -2.772 -20.852 1.00 59.28 83 ILE A CA 1
ATOM 639 C C . ILE A 1 83 ? 4.758 -1.668 -20.159 1.00 59.28 83 ILE A C 1
ATOM 641 O O . ILE A 1 83 ? 5.353 -0.836 -20.839 1.00 59.28 83 ILE A O 1
ATOM 645 N N . CYS A 1 84 ? 4.837 -1.671 -18.827 1.00 57.25 84 CYS A N 1
ATOM 646 C CA . CYS A 1 84 ? 5.646 -0.697 -18.104 1.00 57.25 84 CYS A CA 1
ATOM 647 C C . CYS A 1 84 ? 7.138 -0.876 -18.392 1.00 57.25 84 CYS A C 1
ATOM 649 O O . CYS A 1 84 ? 7.838 0.121 -18.505 1.00 57.25 84 CYS A O 1
ATOM 651 N N . GLU A 1 85 ? 7.624 -2.101 -18.593 1.00 55.66 85 GLU A N 1
ATOM 652 C CA . GLU A 1 85 ? 9.042 -2.371 -18.872 1.00 55.66 85 GLU A CA 1
ATOM 653 C C . GLU A 1 85 ? 9.518 -1.720 -20.184 1.00 55.66 85 GLU A C 1
ATOM 655 O O . GLU A 1 85 ? 10.589 -1.112 -20.225 1.00 55.66 85 GLU A O 1
ATOM 660 N N . LEU A 1 86 ? 8.676 -1.742 -21.225 1.00 53.66 86 LEU A N 1
ATOM 661 C CA . LEU A 1 86 ? 8.928 -1.053 -22.500 1.00 53.66 86 LEU A CA 1
ATOM 662 C C . LEU A 1 86 ? 8.962 0.472 -22.357 1.00 53.66 86 LEU A C 1
ATOM 664 O O . LEU A 1 86 ? 9.709 1.143 -23.069 1.00 53.66 86 LEU A O 1
ATOM 668 N N . ILE A 1 87 ? 8.160 1.030 -21.448 1.00 53.66 87 ILE A N 1
ATOM 669 C CA . ILE A 1 87 ? 8.048 2.482 -21.302 1.00 53.66 87 ILE A CA 1
ATOM 670 C C . ILE A 1 87 ? 9.094 3.045 -20.328 1.00 53.66 87 ILE A C 1
ATOM 672 O O . ILE A 1 87 ? 9.626 4.131 -20.560 1.00 53.66 87 ILE A O 1
ATOM 676 N N . ILE A 1 88 ? 9.478 2.282 -19.299 1.00 54.88 88 ILE A N 1
ATOM 677 C CA . ILE A 1 88 ? 10.560 2.627 -18.360 1.00 54.88 88 ILE A CA 1
ATOM 678 C C . ILE A 1 88 ? 11.893 2.823 -19.099 1.00 54.88 88 ILE A C 1
ATOM 680 O O . ILE A 1 88 ? 12.707 3.647 -18.688 1.00 54.88 88 ILE A O 1
ATOM 684 N N . GLN A 1 89 ? 12.110 2.117 -20.212 1.00 52.53 89 GLN A N 1
ATOM 685 C CA . GLN A 1 89 ? 13.316 2.270 -21.030 1.00 52.53 89 GLN A CA 1
ATOM 686 C C . GLN A 1 89 ? 13.343 3.564 -21.862 1.00 52.53 89 GLN A C 1
ATOM 688 O O . GLN A 1 89 ? 14.422 3.980 -22.284 1.00 52.53 89 GLN A O 1
ATOM 693 N N . HIS A 1 90 ? 12.193 4.207 -22.098 1.00 48.47 90 HIS A N 1
ATOM 694 C CA . HIS A 1 90 ? 12.070 5.293 -23.076 1.00 48.47 90 HIS A CA 1
ATOM 695 C C . HIS A 1 90 ? 11.650 6.655 -22.510 1.00 48.47 90 HIS A C 1
ATOM 697 O O . HIS A 1 90 ? 11.887 7.656 -23.186 1.00 48.47 90 HIS A O 1
ATOM 703 N N . ASP A 1 91 ? 11.076 6.737 -21.306 1.00 45.69 91 ASP A N 1
ATOM 704 C CA . ASP A 1 91 ? 10.609 8.015 -20.760 1.00 45.69 91 ASP A CA 1
ATOM 705 C C . ASP A 1 91 ? 10.915 8.161 -19.262 1.00 45.69 91 ASP A C 1
ATOM 707 O O . ASP A 1 91 ? 10.323 7.512 -18.399 1.00 45.69 91 ASP A O 1
ATOM 711 N N . SER A 1 92 ? 11.858 9.048 -18.945 1.00 47.75 92 SER A N 1
ATOM 712 C CA . SER A 1 92 ? 12.335 9.332 -17.590 1.00 47.75 92 SER A CA 1
ATOM 713 C C . SER A 1 92 ? 11.386 10.210 -16.760 1.00 47.75 92 SER A C 1
ATOM 715 O O . SER A 1 92 ? 11.731 10.559 -15.630 1.00 47.75 92 SER A O 1
ATOM 717 N N . GLY A 1 93 ? 10.206 10.580 -17.279 1.00 43.69 93 GLY A N 1
ATOM 718 C CA . GLY A 1 93 ? 9.372 11.618 -16.660 1.00 43.69 93 GLY A CA 1
ATOM 719 C C . GLY A 1 93 ? 7.942 11.255 -16.250 1.00 43.69 93 GLY A C 1
ATOM 720 O O . GLY A 1 93 ? 7.450 11.854 -15.295 1.00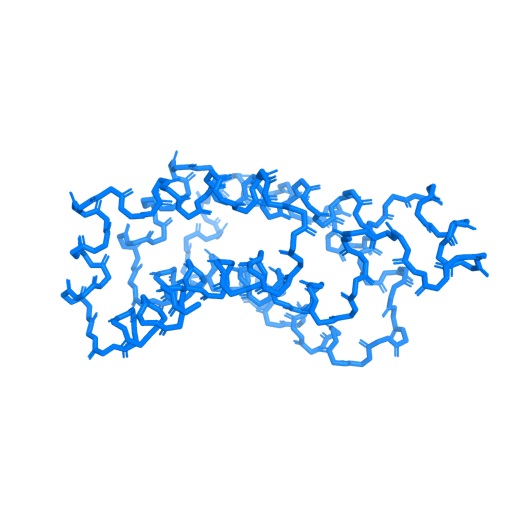 43.69 93 GLY A O 1
ATOM 721 N N . LEU A 1 94 ? 7.245 10.334 -16.932 1.00 40.25 94 LEU A N 1
ATOM 722 C CA . LEU A 1 94 ? 5.767 10.313 -16.864 1.00 40.25 94 LEU A CA 1
ATOM 723 C C . LEU A 1 94 ? 5.080 9.071 -16.279 1.00 40.25 94 LEU A C 1
ATOM 725 O O . LEU A 1 94 ? 3.861 9.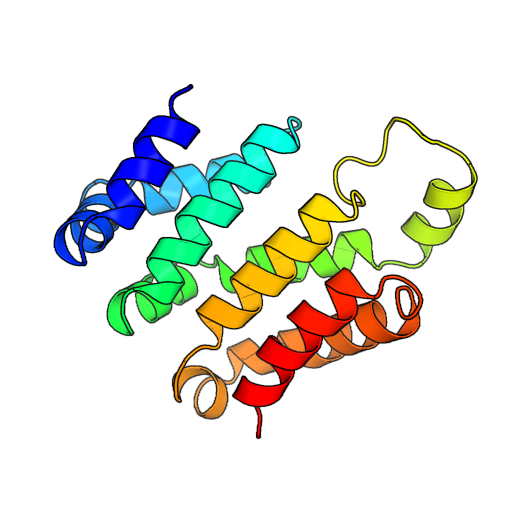098 -16.108 1.00 40.25 94 LEU A O 1
ATOM 729 N N . HIS A 1 95 ? 5.793 8.010 -15.898 1.00 51.28 95 HIS A N 1
ATOM 730 C CA . HIS A 1 95 ? 5.121 6.819 -15.356 1.00 51.28 95 HIS A CA 1
ATOM 731 C C . HIS A 1 95 ? 4.974 6.922 -13.842 1.00 51.28 95 HIS A C 1
ATOM 733 O O . HIS A 1 95 ? 5.836 6.511 -13.063 1.00 51.28 95 HIS A O 1
ATOM 739 N N . ALA A 1 96 ? 3.834 7.502 -13.463 1.00 49.94 96 ALA A N 1
ATOM 740 C CA . ALA A 1 96 ? 3.351 7.853 -12.132 1.00 49.94 96 ALA A CA 1
ATOM 741 C C . ALA A 1 96 ? 3.154 6.664 -11.156 1.00 49.94 96 ALA A C 1
ATOM 743 O O . ALA A 1 96 ? 2.239 6.663 -10.339 1.00 49.94 96 ALA A O 1
ATOM 744 N N . GLY A 1 97 ? 3.997 5.640 -11.213 1.00 53.44 97 GLY A N 1
ATOM 745 C CA . GLY A 1 97 ? 3.890 4.432 -10.398 1.00 53.44 97 GLY A CA 1
ATOM 746 C C . GLY A 1 97 ? 5.203 3.673 -10.203 1.00 53.44 97 GLY A C 1
ATOM 747 O O . GLY A 1 97 ? 5.396 2.977 -9.218 1.00 53.44 97 GLY A O 1
ATOM 748 N N . SER A 1 98 ? 6.178 3.875 -11.087 1.00 64.94 98 SER A N 1
ATOM 749 C CA . SER A 1 98 ? 7.383 3.044 -11.169 1.00 64.94 98 SER A CA 1
ATOM 750 C C . SER A 1 98 ? 8.618 3.652 -10.477 1.00 64.94 98 SER A C 1
ATOM 752 O O . SER A 1 98 ? 9.759 3.294 -10.787 1.00 64.94 98 SER A O 1
ATOM 754 N N . ARG A 1 99 ? 8.458 4.592 -9.542 1.00 83.56 99 ARG A N 1
ATOM 755 C CA . ARG A 1 99 ? 9.636 5.064 -8.801 1.00 83.56 99 ARG A CA 1
ATOM 756 C C . ARG A 1 99 ? 10.139 3.951 -7.875 1.00 83.56 99 ARG A C 1
ATOM 758 O O . ARG A 1 99 ? 9.310 3.338 -7.193 1.00 83.56 99 ARG A O 1
ATOM 765 N N . PRO A 1 100 ? 11.459 3.705 -7.796 1.00 85.88 100 PRO A N 1
ATOM 766 C CA . PRO A 1 100 ? 12.017 2.752 -6.838 1.00 85.88 100 PRO A CA 1
ATOM 767 C C . PRO A 1 100 ? 11.536 3.007 -5.400 1.00 85.88 100 PRO A C 1
ATOM 769 O O . PRO A 1 100 ? 11.284 2.070 -4.649 1.00 85.88 100 PRO A O 1
ATOM 772 N N . GLU A 1 101 ? 11.360 4.269 -5.001 1.00 87.44 101 GLU A N 1
ATOM 773 C CA . GLU A 1 101 ? 10.838 4.658 -3.682 1.00 87.44 101 GLU A CA 1
ATOM 774 C C . GLU A 1 101 ? 9.380 4.221 -3.482 1.00 87.44 101 GLU A C 1
ATOM 776 O O . GLU A 1 101 ? 9.027 3.702 -2.420 1.00 87.44 101 GLU A O 1
ATOM 781 N N . SER A 1 102 ? 8.537 4.396 -4.504 1.00 90.31 102 SER A N 1
ATOM 782 C CA . SER A 1 102 ? 7.116 4.035 -4.457 1.00 90.31 102 SER A CA 1
ATOM 783 C C . SER A 1 102 ? 6.935 2.520 -4.381 1.00 90.31 102 SER A C 1
ATOM 785 O O . SER A 1 102 ? 6.169 2.037 -3.546 1.00 90.31 102 SER A O 1
ATOM 787 N N . ARG A 1 103 ? 7.712 1.756 -5.168 1.00 90.62 103 ARG A N 1
ATOM 788 C CA . ARG A 1 103 ? 7.758 0.287 -5.065 1.00 90.62 103 ARG A CA 1
ATOM 789 C C . ARG A 1 103 ? 8.153 -0.163 -3.665 1.00 90.62 103 ARG A C 1
ATOM 791 O O . ARG A 1 103 ? 7.446 -0.966 -3.064 1.00 90.62 103 ARG A O 1
ATOM 798 N N . ARG A 1 104 ? 9.249 0.378 -3.124 1.00 90.69 104 ARG A N 1
ATOM 799 C CA . ARG A 1 104 ? 9.718 0.047 -1.769 1.00 90.69 104 ARG A CA 1
ATOM 800 C C . ARG A 1 104 ? 8.665 0.359 -0.713 1.00 90.69 104 ARG A C 1
ATOM 802 O O . ARG A 1 104 ? 8.381 -0.489 0.123 1.00 90.69 104 ARG A O 1
ATOM 809 N N . THR A 1 105 ? 8.029 1.526 -0.796 1.00 92.56 105 THR A N 1
ATOM 810 C CA . THR A 1 105 ? 6.962 1.927 0.134 1.00 92.56 105 THR A CA 1
ATOM 811 C C . THR A 1 105 ? 5.769 0.974 0.071 1.00 92.56 105 THR A C 1
ATOM 813 O O . THR A 1 105 ? 5.244 0.582 1.111 1.00 92.56 105 THR A O 1
ATOM 816 N N . ALA A 1 106 ? 5.357 0.560 -1.129 1.00 94.19 106 ALA A N 1
ATOM 817 C CA . ALA A 1 106 ? 4.257 -0.381 -1.307 1.00 94.19 106 ALA A CA 1
ATOM 818 C C . ALA A 1 106 ? 4.602 -1.790 -0.795 1.00 94.19 106 ALA A C 1
ATOM 820 O O . ALA A 1 106 ? 3.791 -2.392 -0.095 1.00 94.19 106 ALA A O 1
ATOM 821 N N . VAL A 1 107 ? 5.806 -2.307 -1.069 1.00 93.25 107 VAL A N 1
ATOM 822 C CA . VAL A 1 107 ? 6.248 -3.616 -0.547 1.00 93.25 107 VAL A CA 1
ATOM 823 C C . VAL A 1 107 ? 6.399 -3.585 0.975 1.00 93.25 107 VAL A C 1
ATOM 825 O O . VAL A 1 107 ? 5.979 -4.522 1.653 1.00 93.25 107 VAL A O 1
ATOM 828 N N . TRP A 1 108 ? 6.902 -2.486 1.534 1.00 92.69 108 TRP A N 1
ATOM 829 C CA . TRP A 1 108 ? 6.937 -2.281 2.979 1.00 92.69 108 TRP A CA 1
ATOM 830 C C . TRP A 1 108 ? 5.525 -2.225 3.590 1.00 92.69 108 TRP A C 1
ATOM 832 O O . TRP A 1 108 ? 5.262 -2.827 4.629 1.00 92.69 108 TRP A O 1
ATOM 842 N N . ALA A 1 109 ? 4.566 -1.579 2.918 1.00 94.25 109 ALA A N 1
ATOM 843 C CA . ALA A 1 109 ? 3.164 -1.605 3.335 1.00 94.25 109 ALA A CA 1
ATOM 844 C C . ALA A 1 109 ? 2.570 -3.019 3.304 1.00 94.25 109 ALA A C 1
ATOM 846 O O . ALA A 1 109 ? 1.860 -3.410 4.234 1.00 94.25 109 ALA A O 1
ATOM 847 N N . VAL A 1 110 ? 2.905 -3.815 2.284 1.00 94.19 110 VAL A N 1
ATOM 848 C CA . VAL A 1 110 ? 2.539 -5.235 2.225 1.00 94.19 110 VAL A CA 1
ATOM 849 C C . VAL A 1 110 ? 3.141 -6.000 3.405 1.00 94.19 110 VAL A C 1
ATOM 851 O O . VAL A 1 110 ? 2.421 -6.775 4.032 1.00 94.19 110 VAL A O 1
ATOM 854 N N . SER A 1 111 ? 4.410 -5.778 3.762 1.00 91.62 111 SER A N 1
ATOM 855 C CA . SER A 1 111 ? 5.045 -6.486 4.886 1.00 91.62 111 SER A CA 1
ATOM 856 C C . SER A 1 111 ? 4.348 -6.179 6.216 1.00 91.62 111 SER A C 1
ATOM 858 O O . SER A 1 111 ? 4.026 -7.097 6.973 1.00 91.62 111 SER A O 1
ATOM 860 N N . ASN A 1 112 ? 3.987 -4.915 6.458 1.00 92.12 112 ASN A N 1
ATOM 861 C CA . ASN A 1 112 ? 3.203 -4.534 7.631 1.00 92.12 112 ASN A CA 1
ATOM 862 C C . ASN A 1 112 ? 1.795 -5.135 7.613 1.00 92.12 112 ASN A C 1
ATOM 864 O O . ASN A 1 112 ? 1.336 -5.620 8.646 1.00 92.12 112 ASN A O 1
ATOM 868 N N . MET A 1 113 ? 1.130 -5.187 6.456 1.00 92.62 113 MET A N 1
ATOM 869 C CA . MET A 1 113 ? -0.162 -5.868 6.317 1.00 92.62 113 MET A CA 1
ATOM 870 C C . MET A 1 113 ? -0.060 -7.373 6.580 1.00 92.62 113 MET A C 1
ATOM 872 O O . MET A 1 113 ? -1.010 -7.960 7.095 1.00 92.62 113 MET A O 1
ATOM 876 N N . CYS A 1 114 ? 1.069 -8.003 6.256 1.00 89.31 114 CYS A N 1
ATOM 877 C CA . CYS A 1 114 ? 1.293 -9.429 6.485 1.00 89.31 114 CYS A CA 1
ATOM 878 C C . CYS A 1 114 ? 1.772 -9.747 7.913 1.00 89.31 114 CYS A C 1
ATOM 880 O O . CYS A 1 114 ? 1.811 -10.914 8.299 1.00 89.31 114 CYS A O 1
ATOM 882 N N . ARG A 1 115 ? 2.109 -8.731 8.720 1.00 85.56 115 ARG A N 1
ATOM 883 C CA . ARG A 1 115 ? 2.754 -8.910 10.024 1.00 85.56 115 ARG A CA 1
ATOM 884 C C . ARG A 1 115 ? 1.898 -9.713 11.012 1.00 85.56 115 ARG A C 1
ATOM 886 O O . ARG A 1 115 ? 0.710 -9.451 11.235 1.00 85.56 115 ARG A O 1
ATOM 893 N N . GLY A 1 116 ? 2.551 -10.649 11.699 1.00 76.56 116 GLY A N 1
ATOM 894 C CA . GLY A 1 116 ? 1.910 -11.588 12.620 1.00 76.56 116 GLY A CA 1
ATOM 895 C C . GLY A 1 116 ? 1.376 -12.822 11.891 1.00 76.56 116 GLY A C 1
ATOM 896 O O . GLY A 1 116 ? 1.803 -13.129 10.790 1.00 76.56 116 GLY A O 1
ATOM 897 N N . ARG A 1 117 ? 0.444 -13.557 12.508 1.00 68.12 117 ARG A N 1
ATOM 898 C CA . ARG A 1 117 ? -0.076 -14.808 11.922 1.00 68.12 117 ARG A CA 1
ATOM 899 C C . ARG A 1 117 ? -1.300 -14.623 11.015 1.00 68.12 117 ARG A C 1
ATOM 901 O O . ARG A 1 117 ? -1.857 -15.612 10.569 1.00 68.12 117 ARG A O 1
ATOM 908 N N . ILE A 1 118 ? -1.741 -13.389 10.752 1.00 64.19 118 ILE A N 1
ATOM 909 C CA . ILE A 1 118 ? -2.984 -13.128 9.997 1.00 64.19 118 ILE A CA 1
ATOM 910 C C . ILE A 1 118 ? -2.862 -13.604 8.543 1.00 64.19 118 ILE A C 1
ATOM 912 O O . ILE A 1 118 ? -3.790 -14.235 8.043 1.00 64.19 118 ILE A O 1
ATOM 916 N N . ALA A 1 119 ? -1.717 -13.367 7.892 1.00 62.56 119 ALA A N 1
ATOM 917 C CA . ALA A 1 119 ? -1.499 -13.755 6.496 1.00 62.56 119 ALA A CA 1
ATOM 918 C C . ALA A 1 119 ? -1.586 -15.275 6.271 1.00 62.56 119 ALA A C 1
ATOM 920 O O . ALA A 1 119 ? -2.100 -15.713 5.248 1.00 62.56 119 ALA A O 1
ATOM 921 N N . ALA A 1 120 ? -1.164 -16.083 7.250 1.00 64.88 120 ALA A N 1
ATOM 922 C CA . ALA A 1 120 ? -1.210 -17.543 7.162 1.00 64.88 120 ALA A CA 1
ATOM 923 C C . ALA A 1 120 ? -2.638 -18.124 7.203 1.00 64.88 120 ALA A C 1
ATOM 925 O O . ALA A 1 120 ? -2.854 -19.243 6.746 1.00 64.88 120 ALA A O 1
ATOM 926 N N . TYR A 1 121 ? -3.611 -17.383 7.746 1.00 68.00 121 TYR A N 1
ATOM 927 C CA . TYR A 1 121 ? -4.994 -17.851 7.912 1.00 68.00 121 TYR A CA 1
ATOM 928 C C . TYR A 1 121 ? -5.998 -17.126 7.012 1.00 68.00 121 TYR A C 1
ATOM 930 O O . TYR A 1 121 ? -7.192 -17.409 7.091 1.00 68.00 121 TYR A O 1
ATOM 938 N N . ASN A 1 122 ? -5.548 -16.182 6.181 1.00 78.94 122 ASN A N 1
ATOM 939 C CA . ASN A 1 122 ? -6.428 -15.378 5.343 1.00 78.94 122 ASN A CA 1
ATOM 940 C C . ASN A 1 122 ? -6.080 -15.547 3.859 1.00 78.94 122 ASN A C 1
ATOM 942 O O . ASN A 1 122 ? -5.048 -15.079 3.380 1.00 78.94 122 ASN A O 1
ATOM 946 N N . GLU A 1 123 ? -6.982 -16.190 3.121 1.00 83.44 123 GLU A N 1
ATOM 947 C CA . GLU A 1 123 ? -6.822 -16.512 1.698 1.00 83.44 123 GLU A CA 1
ATOM 948 C C . GLU A 1 123 ? -6.624 -15.286 0.797 1.00 83.44 123 GLU A C 1
ATOM 950 O O . GLU A 1 123 ? -6.023 -15.407 -0.270 1.00 83.44 123 GLU A O 1
ATOM 955 N N . ARG A 1 124 ? -7.039 -14.086 1.233 1.00 85.69 124 ARG A N 1
ATOM 956 C CA . ARG A 1 124 ? -6.847 -12.848 0.461 1.00 85.69 124 ARG A CA 1
ATOM 957 C C . ARG A 1 124 ? -5.373 -12.563 0.192 1.00 85.69 124 ARG A C 1
ATOM 959 O O . ARG A 1 124 ? -5.047 -11.992 -0.839 1.00 85.69 124 ARG A O 1
ATOM 966 N N . TYR A 1 125 ? -4.462 -13.014 1.052 1.00 88.12 125 TYR A N 1
ATOM 967 C CA . TYR A 1 125 ? -3.026 -12.821 0.842 1.00 88.12 125 TYR A CA 1
ATOM 968 C C . TYR A 1 125 ? -2.456 -13.692 -0.289 1.00 88.12 125 TYR A C 1
ATOM 970 O O . TYR A 1 125 ? -1.374 -13.389 -0.790 1.00 88.12 125 TYR A O 1
ATOM 978 N N . ALA A 1 126 ? -3.182 -14.711 -0.769 1.00 86.75 126 ALA A N 1
ATOM 979 C CA . ALA A 1 126 ? -2.754 -15.521 -1.912 1.00 86.75 126 ALA A CA 1
ATOM 980 C C . ALA A 1 126 ? -2.577 -14.685 -3.194 1.00 86.75 126 ALA A C 1
ATOM 982 O O . ALA A 1 126 ? -1.740 -15.015 -4.036 1.00 86.75 126 ALA A O 1
ATOM 983 N N . MET A 1 127 ? -3.297 -13.562 -3.319 1.00 89.56 127 MET A N 1
ATOM 984 C CA . MET A 1 127 ? -3.173 -12.646 -4.457 1.00 89.56 127 MET A CA 1
ATOM 985 C C . MET A 1 127 ? -1.800 -11.956 -4.543 1.00 89.56 127 MET A C 1
ATOM 987 O O . MET A 1 127 ? -1.419 -11.480 -5.610 1.00 89.56 127 MET A O 1
ATOM 991 N N . LEU A 1 128 ? -1.034 -11.925 -3.443 1.00 89.62 128 LEU A N 1
ATOM 992 C CA . LEU A 1 128 ? 0.310 -11.348 -3.421 1.00 89.62 128 LEU A CA 1
ATOM 993 C C . LEU A 1 128 ? 1.329 -12.226 -4.146 1.00 89.62 128 LEU A C 1
ATOM 995 O O . LEU A 1 128 ? 2.236 -11.698 -4.779 1.00 89.62 128 LEU A O 1
ATOM 999 N N . VAL A 1 129 ? 1.189 -13.553 -4.084 1.00 88.50 129 VAL A N 1
ATOM 1000 C CA . VAL A 1 129 ? 2.179 -14.510 -4.609 1.00 88.50 129 VAL A CA 1
ATOM 1001 C C . VAL A 1 129 ? 2.599 -14.214 -6.059 1.00 88.50 129 VAL A C 1
ATOM 1003 O O . VAL A 1 129 ? 3.801 -14.065 -6.297 1.00 88.50 129 VAL A O 1
ATOM 1006 N N . PRO A 1 130 ? 1.678 -14.079 -7.037 1.00 90.38 130 PRO A N 1
ATOM 1007 C CA . PRO A 1 130 ? 2.070 -13.809 -8.420 1.00 90.38 130 PRO A CA 1
ATOM 1008 C C . PRO A 1 130 ? 2.722 -12.431 -8.605 1.00 90.38 130 PRO A C 1
ATOM 1010 O O . PRO A 1 130 ? 3.619 -12.291 -9.436 1.00 90.38 130 PRO A O 1
ATOM 1013 N N . VAL A 1 131 ? 2.301 -11.424 -7.836 1.00 90.06 131 VAL A N 1
ATOM 1014 C CA . VAL A 1 131 ? 2.844 -10.059 -7.925 1.00 90.06 131 VAL A CA 1
ATOM 1015 C C . VAL A 1 131 ? 4.248 -9.991 -7.325 1.00 90.06 131 VAL A C 1
ATOM 1017 O O . VAL A 1 131 ? 5.152 -9.428 -7.935 1.00 90.06 131 VAL A O 1
ATOM 1020 N N . LEU A 1 132 ? 4.468 -10.621 -6.167 1.00 89.81 132 LEU A N 1
ATOM 1021 C CA . LEU A 1 132 ? 5.782 -10.699 -5.521 1.00 89.81 132 LEU A CA 1
ATOM 1022 C C . LEU A 1 132 ? 6.795 -11.460 -6.388 1.00 89.81 132 LEU A C 1
ATOM 1024 O O . LEU A 1 132 ? 7.957 -11.061 -6.454 1.00 89.81 132 LEU A O 1
ATOM 1028 N N . ALA A 1 133 ? 6.363 -12.517 -7.085 1.00 90.00 133 ALA A N 1
ATOM 1029 C CA . ALA A 1 133 ? 7.211 -13.240 -8.032 1.00 90.00 133 ALA A CA 1
ATOM 1030 C C . ALA A 1 133 ? 7.653 -12.342 -9.200 1.00 90.00 133 ALA A C 1
ATOM 1032 O O . ALA A 1 133 ? 8.847 -12.261 -9.478 1.00 90.00 133 ALA A O 1
ATOM 1033 N N . ARG A 1 134 ? 6.722 -11.596 -9.816 1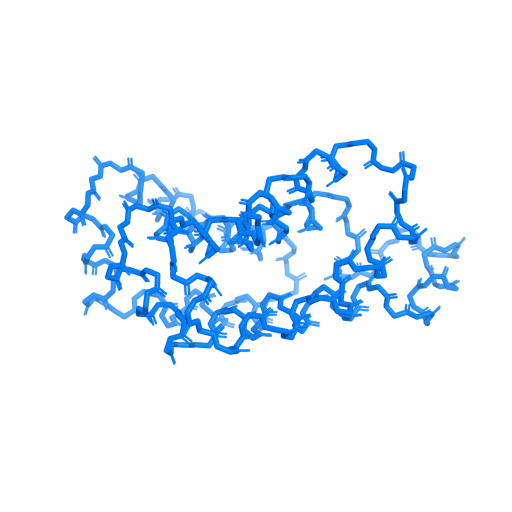.00 88.88 134 ARG A N 1
ATOM 1034 C CA . ARG A 1 134 ? 7.059 -10.620 -10.868 1.00 88.88 134 ARG A CA 1
ATOM 1035 C C . ARG A 1 134 ? 7.971 -9.505 -10.364 1.00 88.88 134 ARG A C 1
ATOM 1037 O O . ARG A 1 134 ? 8.922 -9.155 -11.049 1.00 88.88 134 ARG A O 1
ATOM 1044 N N . LEU A 1 135 ? 7.720 -8.969 -9.167 1.00 88.88 135 LEU A N 1
ATOM 1045 C CA . LEU A 1 135 ? 8.592 -7.957 -8.557 1.00 88.88 135 LEU A CA 1
ATOM 1046 C C . LEU A 1 135 ? 10.020 -8.472 -8.392 1.00 88.88 135 LEU A C 1
ATOM 1048 O O . LEU A 1 135 ? 10.967 -7.770 -8.736 1.00 88.88 135 LEU A O 1
ATOM 1052 N N . ARG A 1 136 ? 10.172 -9.697 -7.880 1.00 90.38 136 ARG A N 1
ATOM 1053 C CA . ARG A 1 136 ? 11.4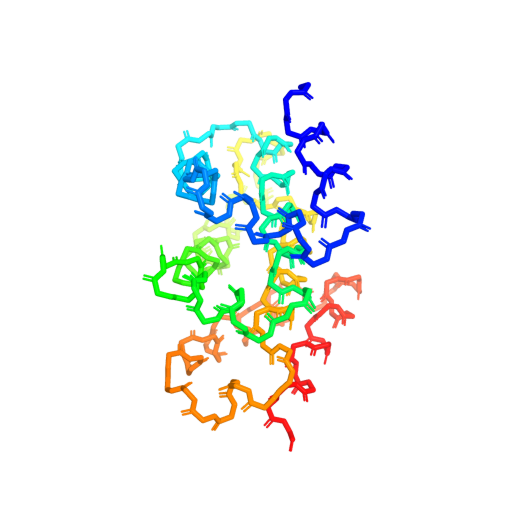80 -10.335 -7.736 1.00 90.38 136 ARG A CA 1
ATOM 1054 C C . ARG A 1 136 ? 12.165 -10.476 -9.089 1.00 90.38 136 ARG A C 1
ATOM 1056 O O . ARG A 1 136 ? 13.324 -10.105 -9.198 1.00 90.38 136 ARG A O 1
ATOM 1063 N N . ASP A 1 137 ? 11.470 -11.010 -10.087 1.00 89.00 137 ASP A N 1
ATOM 1064 C CA . ASP A 1 137 ? 12.084 -11.355 -11.369 1.00 89.00 137 ASP A CA 1
ATOM 1065 C C . ASP A 1 137 ? 12.440 -10.096 -12.184 1.00 89.00 137 ASP A C 1
ATOM 1067 O O . ASP A 1 137 ? 13.554 -9.996 -12.696 1.00 89.00 137 ASP A O 1
ATOM 1071 N N . ASN A 1 138 ? 11.558 -9.091 -12.215 1.00 85.50 1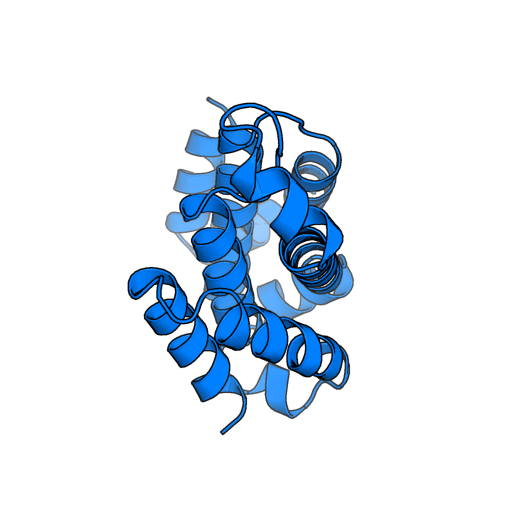38 ASN A N 1
ATOM 1072 C CA . ASN A 1 138 ? 11.750 -7.865 -13.001 1.00 85.50 138 ASN A CA 1
ATOM 1073 C C . ASN A 1 138 ? 12.707 -6.865 -12.333 1.00 85.50 138 ASN A C 1
ATOM 1075 O O . ASN A 1 138 ? 13.366 -6.081 -13.012 1.00 85.50 138 ASN A O 1
ATOM 1079 N N . PHE A 1 139 ? 12.793 -6.868 -10.999 1.00 85.88 139 PHE A N 1
ATOM 1080 C CA . PHE A 1 139 ? 13.569 -5.883 -10.239 1.00 85.88 139 PHE A CA 1
ATOM 1081 C C . PHE A 1 139 ? 14.657 -6.521 -9.370 1.00 85.88 139 PHE A C 1
ATOM 1083 O O . PHE A 1 139 ? 15.112 -5.899 -8.413 1.00 85.88 139 PHE A O 1
ATOM 1090 N N . ILE A 1 140 ? 15.138 -7.725 -9.706 1.00 86.31 140 ILE A N 1
ATOM 1091 C CA . ILE A 1 140 ? 16.175 -8.447 -8.939 1.00 86.31 140 ILE A CA 1
ATOM 1092 C C . ILE A 1 140 ? 17.448 -7.618 -8.686 1.00 86.31 140 ILE A C 1
ATOM 1094 O O . ILE A 1 140 ? 18.179 -7.839 -7.719 1.00 86.31 140 ILE A O 1
ATOM 1098 N N . HIS A 1 141 ? 17.717 -6.640 -9.551 1.00 84.06 141 HIS A N 1
ATOM 1099 C CA . HIS A 1 141 ? 18.856 -5.732 -9.451 1.00 84.06 141 HIS A CA 1
ATOM 1100 C C . HIS A 1 141 ? 18.664 -4.613 -8.405 1.00 84.06 141 HIS A C 1
ATOM 1102 O O . HIS A 1 141 ? 19.651 -4.041 -7.933 1.00 84.06 141 HIS A O 1
ATOM 1108 N N . GLU A 1 142 ? 17.428 -4.315 -7.991 1.00 86.69 142 GLU A N 1
ATOM 1109 C CA . GLU A 1 142 ? 17.100 -3.323 -6.961 1.00 86.69 142 GLU A CA 1
ATOM 1110 C C . GLU A 1 142 ? 17.286 -3.913 -5.556 1.00 86.69 142 GLU A C 1
ATOM 1112 O O . GLU A 1 142 ? 16.343 -4.366 -4.908 1.00 86.69 142 GLU A O 1
ATOM 1117 N N . LYS A 1 143 ? 18.526 -3.893 -5.055 1.00 88.62 143 LYS A N 1
ATOM 1118 C CA . LYS A 1 143 ? 18.890 -4.499 -3.758 1.00 88.62 143 LYS A CA 1
ATOM 1119 C C . LYS A 1 143 ? 17.995 -4.064 -2.595 1.00 88.62 143 LYS A C 1
ATOM 1121 O O . LYS A 1 143 ? 17.612 -4.897 -1.782 1.00 88.62 143 LYS A O 1
ATOM 1126 N N . GLU A 1 144 ? 17.663 -2.779 -2.516 1.00 87.25 144 GLU A N 1
ATOM 1127 C CA . GLU A 1 144 ? 16.822 -2.239 -1.442 1.00 87.25 144 GLU A CA 1
ATOM 1128 C C . GLU A 1 144 ? 15.388 -2.780 -1.510 1.00 87.25 144 GLU A C 1
ATOM 1130 O O . GLU A 1 144 ? 14.803 -3.094 -0.479 1.00 87.25 144 GLU A O 1
ATOM 1135 N N . LEU A 1 145 ? 14.840 -2.972 -2.714 1.00 87.75 145 LEU A N 1
ATOM 1136 C CA . LEU A 1 145 ? 13.532 -3.600 -2.898 1.00 87.75 145 LEU A CA 1
ATOM 1137 C C . LEU A 1 145 ? 13.558 -5.079 -2.495 1.00 87.75 145 LEU A C 1
ATOM 1139 O O . LEU A 1 145 ? 12.614 -5.567 -1.877 1.00 87.75 145 LEU A O 1
ATOM 1143 N N . MET A 1 146 ? 14.645 -5.792 -2.808 1.00 90.25 146 MET A N 1
ATOM 1144 C CA . MET A 1 146 ? 14.790 -7.201 -2.428 1.00 90.25 146 MET A CA 1
ATOM 1145 C C . MET A 1 146 ? 14.819 -7.390 -0.907 1.00 90.25 146 MET A C 1
ATOM 1147 O O . MET A 1 146 ? 14.278 -8.375 -0.409 1.00 90.25 146 MET A O 1
ATOM 1151 N N . VAL A 1 147 ? 15.389 -6.441 -0.156 1.00 88.06 147 VAL A N 1
ATOM 1152 C CA . VAL A 1 147 ? 15.335 -6.456 1.317 1.00 88.06 147 VAL A CA 1
ATOM 1153 C C . VAL A 1 147 ? 13.889 -6.374 1.809 1.00 88.06 147 VAL A C 1
ATOM 1155 O O . VAL A 1 147 ? 13.495 -7.171 2.659 1.00 88.06 147 VAL A O 1
ATOM 1158 N N . GLU A 1 148 ? 13.078 -5.477 1.246 1.00 86.56 148 GLU A N 1
ATOM 1159 C CA . GLU A 1 148 ? 11.656 -5.362 1.597 1.00 86.56 148 GLU A CA 1
ATOM 1160 C C . GLU A 1 148 ? 10.861 -6.625 1.226 1.00 86.56 148 GLU A C 1
ATOM 1162 O O . GLU A 1 148 ? 10.056 -7.113 2.021 1.00 86.56 148 GLU A O 1
ATOM 1167 N N . LEU A 1 149 ? 11.130 -7.228 0.062 1.00 87.56 149 LEU A N 1
ATOM 1168 C CA . LEU A 1 149 ? 10.503 -8.496 -0.334 1.00 87.56 149 LEU A CA 1
ATOM 1169 C C . LEU A 1 149 ? 10.846 -9.644 0.625 1.00 87.56 149 LEU A C 1
ATOM 1171 O O . LEU A 1 149 ? 9.982 -10.473 0.916 1.00 87.56 149 LEU A O 1
ATOM 1175 N N . CYS A 1 150 ? 12.072 -9.691 1.152 1.00 86.50 150 CYS A N 1
ATOM 1176 C CA . CYS A 1 150 ? 12.458 -10.687 2.153 1.00 86.50 150 CYS A CA 1
ATOM 1177 C C . CYS A 1 150 ? 11.613 -10.576 3.431 1.00 86.50 150 CYS A C 1
ATOM 1179 O O . CYS A 1 150 ? 11.224 -11.605 3.986 1.00 86.50 150 CYS A O 1
ATOM 1181 N N . TRP A 1 151 ? 11.280 -9.360 3.877 1.00 83.75 151 TRP A N 1
ATOM 1182 C CA . TRP A 1 151 ? 10.382 -9.158 5.021 1.00 83.75 151 TRP A CA 1
ATOM 1183 C C . TRP A 1 151 ? 8.971 -9.685 4.754 1.00 83.75 151 TRP A C 1
ATOM 1185 O O . TRP A 1 151 ? 8.362 -10.292 5.635 1.00 83.75 151 TRP A O 1
ATOM 1195 N N . VAL A 1 152 ? 8.463 -9.514 3.531 1.00 83.19 152 VAL A N 1
ATOM 1196 C CA . VAL A 1 152 ? 7.171 -10.089 3.130 1.00 83.19 152 VAL A CA 1
ATOM 1197 C C . VAL A 1 152 ? 7.229 -11.619 3.139 1.00 83.19 152 VAL A C 1
ATOM 1199 O O . VAL A 1 152 ? 6.331 -12.260 3.679 1.00 83.19 152 VAL A O 1
ATOM 1202 N N . GLY A 1 153 ? 8.301 -12.212 2.605 1.00 78.31 153 GLY A N 1
ATOM 1203 C CA . GLY A 1 153 ? 8.484 -13.666 2.558 1.00 78.31 153 GLY A CA 1
ATOM 1204 C C . GLY A 1 153 ? 8.443 -14.339 3.935 1.00 78.31 153 GLY A C 1
ATOM 1205 O O . GLY A 1 153 ? 7.835 -15.398 4.072 1.00 78.31 153 GLY A O 1
ATOM 1206 N N . GLN A 1 154 ? 8.994 -13.693 4.969 1.00 76.25 154 GLN A N 1
ATOM 1207 C CA . GLN A 1 154 ? 8.946 -14.187 6.356 1.00 76.25 154 GLN A CA 1
ATOM 1208 C C . GLN A 1 154 ? 7.523 -14.315 6.917 1.00 76.25 154 GLN A C 1
ATOM 1210 O O . GLN A 1 154 ? 7.311 -15.019 7.899 1.00 76.25 154 GLN A O 1
ATOM 1215 N N . CYS A 1 155 ? 6.536 -13.639 6.325 1.00 71.50 155 CYS A N 1
ATOM 1216 C CA . CYS A 1 155 ? 5.152 -13.722 6.783 1.00 71.50 155 CYS A CA 1
ATOM 1217 C C . CYS A 1 155 ? 4.432 -14.997 6.306 1.00 71.50 155 CYS A C 1
ATOM 1219 O O . CYS A 1 155 ? 3.338 -15.288 6.790 1.00 71.50 155 CYS A O 1
ATOM 1221 N N . PHE A 1 156 ? 5.026 -15.740 5.365 1.00 67.94 156 PHE A N 1
ATOM 1222 C CA . PHE A 1 156 ? 4.449 -16.942 4.750 1.00 67.94 156 PHE A CA 1
ATOM 1223 C C . PHE A 1 156 ? 5.197 -18.242 5.100 1.00 67.94 156 PHE A C 1
ATOM 1225 O O . PHE A 1 156 ? 4.831 -19.302 4.593 1.00 67.94 156 PHE A O 1
ATOM 1232 N N . THR A 1 157 ? 6.234 -18.166 5.940 1.00 60.16 157 THR A N 1
ATOM 1233 C CA . THR A 1 157 ? 7.016 -19.309 6.454 1.00 60.16 157 THR A CA 1
ATOM 1234 C C . THR A 1 157 ? 6.636 -19.634 7.888 1.00 60.16 157 THR A C 1
ATOM 1236 O O . THR A 1 157 ? 6.477 -20.832 8.200 1.00 60.16 157 THR A O 1
#